Protein AF-A0A453G3P2-F1 (afdb_monomer)

Mean predicted aligned error: 5.88 Å

Organism: Aegilops tauschii subsp. strangulata (NCBI:txid200361)

InterPro domains:
  IPR004147 ABC1 atypical kinase-like domain [PF03109] (2-64)
  IPR051130 Mitochondrial structure and function regulator [PTHR43173] (1-66)

Radius of gyration: 15.96 Å; Cα contacts (8 Å, |Δi|>4): 68; chains: 1; bounding box: 32×27×42 Å

pLDDT: mean 87.79, std 11.01, range [43.28, 97.81]

Secondary structure (DSSP, 8-state):
--HHHHHHHHHHHHHHHHHH-SS-SS--PPB-TT---SS---B-------GGGHHHHHHHTT--TTSHHHHHHHHHT--

Sequence (79 aa):
FDFVREARAMERIREFLRVSNKKPPVMVPRVIPGMISREVLVMEFIQGTPIMNLSNEMSKRGIDPAGKLAAMAKHAGRF

Structure (mmCIF, N/CA/C/O backbone):
data_AF-A0A453G3P2-F1
#
_entry.id   AF-A0A453G3P2-F1
#
loop_
_atom_site.group_PDB
_atom_site.id
_atom_site.type_symbol
_atom_site.label_atom_id
_atom_site.label_alt_id
_atom_site.label_comp_id
_atom_site.label_asym_id
_atom_site.label_entity_id
_atom_site.label_seq_id
_atom_site.pdbx_PDB_ins_code
_atom_site.Cartn_x
_atom_site.Cartn_y
_atom_site.Cartn_z
_atom_site.occupancy
_atom_site.B_iso_or_equiv
_atom_site.auth_seq_id
_atom_site.auth_comp_id
_atom_site.auth_asym_id
_atom_site.auth_atom_id
_atom_site.pdbx_PDB_model_num
ATOM 1 N N . PHE A 1 1 ? -10.397 12.484 8.648 1.00 82.88 1 PHE A N 1
ATOM 2 C CA . PHE A 1 1 ? -9.841 11.271 8.015 1.00 82.88 1 PHE A CA 1
ATOM 3 C C . PHE A 1 1 ? -10.288 10.056 8.831 1.00 82.88 1 PHE A C 1
ATOM 5 O O . PHE A 1 1 ? -10.612 10.245 9.999 1.00 82.88 1 PHE A O 1
ATOM 12 N N . ASP A 1 2 ? -10.410 8.864 8.242 1.00 95.06 2 ASP A N 1
ATOM 13 C CA . ASP A 1 2 ? -10.796 7.640 8.969 1.00 95.06 2 ASP A CA 1
ATOM 14 C C . ASP A 1 2 ? -10.029 6.437 8.410 1.00 95.06 2 ASP A C 1
ATOM 16 O O . ASP A 1 2 ? -10.434 5.825 7.417 1.00 95.06 2 ASP A O 1
ATOM 20 N N . PHE A 1 3 ? -8.914 6.102 9.056 1.00 97.12 3 PHE A N 1
ATOM 21 C CA . PHE A 1 3 ? -8.045 5.014 8.612 1.00 97.12 3 PHE A CA 1
ATOM 22 C C . PHE A 1 3 ? -8.660 3.620 8.770 1.00 97.12 3 PHE A C 1
ATOM 24 O O . PHE A 1 3 ? -8.235 2.693 8.083 1.00 97.12 3 PHE A O 1
ATOM 31 N N . VAL A 1 4 ? -9.718 3.451 9.572 1.00 96.88 4 VAL A N 1
ATOM 32 C CA . VAL A 1 4 ? -10.454 2.177 9.624 1.00 96.88 4 VAL A CA 1
ATOM 33 C C . VAL A 1 4 ? -11.161 1.927 8.294 1.00 96.88 4 VAL A C 1
ATOM 35 O O . VAL A 1 4 ? -11.206 0.794 7.805 1.00 96.88 4 VAL A O 1
ATOM 38 N N . ARG A 1 5 ? -11.706 2.983 7.677 1.00 97.12 5 ARG A N 1
ATOM 39 C CA . ARG A 1 5 ? -12.321 2.886 6.347 1.00 97.12 5 ARG A CA 1
ATOM 40 C C . ARG A 1 5 ? -11.281 2.598 5.271 1.00 97.12 5 ARG A C 1
ATOM 42 O O . ARG A 1 5 ? -11.557 1.773 4.402 1.00 97.12 5 ARG A O 1
ATOM 49 N N . GLU A 1 6 ? -10.103 3.215 5.350 1.00 96.62 6 GLU A N 1
ATOM 50 C CA . GLU A 1 6 ? -9.009 2.932 4.412 1.00 96.62 6 GLU A CA 1
ATOM 51 C C . GLU A 1 6 ? -8.478 1.504 4.545 1.00 96.62 6 GLU A C 1
ATOM 53 O O . GLU A 1 6 ? -8.386 0.802 3.542 1.00 96.62 6 GLU A O 1
ATOM 58 N N . ALA A 1 7 ? -8.249 1.017 5.767 1.00 97.25 7 ALA A N 1
ATOM 59 C CA . ALA A 1 7 ? -7.838 -0.364 6.019 1.00 97.25 7 ALA A CA 1
ATOM 60 C C . ALA A 1 7 ? -8.809 -1.380 5.387 1.00 97.25 7 ALA A C 1
ATOM 62 O O . ALA A 1 7 ? -8.394 -2.341 4.740 1.00 97.25 7 ALA A O 1
ATOM 63 N N . ARG A 1 8 ? -10.124 -1.139 5.504 1.00 96.44 8 ARG A N 1
ATOM 64 C CA . ARG A 1 8 ? -11.147 -1.978 4.856 1.00 96.44 8 ARG A CA 1
ATOM 65 C C . ARG A 1 8 ? -11.089 -1.903 3.331 1.00 96.44 8 ARG A C 1
ATOM 67 O O . ARG A 1 8 ? -11.348 -2.907 2.672 1.00 96.44 8 ARG A O 1
ATOM 74 N N . ALA A 1 9 ? -10.793 -0.735 2.763 1.00 96.50 9 ALA A N 1
ATOM 75 C CA . ALA A 1 9 ? -10.629 -0.586 1.321 1.00 96.50 9 ALA A CA 1
ATOM 76 C C . ALA A 1 9 ? -9.391 -1.348 0.823 1.00 96.50 9 ALA A C 1
ATOM 78 O O . ALA A 1 9 ? -9.490 -2.079 -0.160 1.00 96.50 9 ALA A O 1
ATOM 79 N N . MET A 1 10 ? -8.267 -1.259 1.539 1.00 96.19 10 MET A N 1
ATOM 80 C CA . MET A 1 10 ? -7.039 -1.992 1.216 1.00 96.19 10 MET A CA 1
ATOM 81 C C . MET A 1 10 ? -7.260 -3.506 1.195 1.00 96.19 10 MET A C 1
ATOM 83 O O . MET A 1 10 ? -6.887 -4.157 0.221 1.00 96.19 10 MET A O 1
ATOM 87 N N . GLU A 1 11 ? -7.926 -4.065 2.210 1.00 95.19 11 GLU A N 1
ATOM 88 C CA . GLU A 1 11 ? -8.222 -5.504 2.244 1.00 95.19 11 GLU A CA 1
ATOM 89 C C . GLU A 1 11 ? -9.134 -5.937 1.087 1.00 95.19 11 GLU A C 1
ATOM 91 O O . GLU A 1 11 ? -8.916 -6.990 0.488 1.00 95.19 11 GLU A O 1
ATOM 96 N N . ARG A 1 12 ? -10.106 -5.102 0.689 1.00 95.50 12 ARG A N 1
ATOM 97 C CA . ARG A 1 12 ? -10.944 -5.376 -0.493 1.00 95.50 12 ARG A CA 1
ATOM 98 C C . ARG A 1 12 ? -10.132 -5.400 -1.786 1.00 95.50 12 ARG A C 1
ATOM 100 O O . ARG A 1 12 ? -10.330 -6.300 -2.595 1.00 95.50 12 ARG A O 1
ATOM 107 N N . ILE A 1 13 ? -9.222 -4.442 -1.980 1.00 93.94 13 ILE A N 1
ATOM 108 C CA . ILE A 1 13 ? -8.348 -4.396 -3.165 1.00 93.94 13 ILE A CA 1
ATOM 109 C C . ILE A 1 13 ? -7.432 -5.624 -3.178 1.00 93.94 13 ILE A C 1
ATOM 111 O O . ILE A 1 13 ? -7.306 -6.293 -4.202 1.00 93.94 13 ILE A O 1
ATOM 115 N N . ARG A 1 14 ? -6.826 -5.954 -2.034 1.00 92.44 14 ARG A N 1
ATOM 116 C CA . ARG A 1 14 ? -5.952 -7.120 -1.879 1.00 92.44 14 ARG A CA 1
ATOM 117 C C . ARG A 1 14 ? -6.672 -8.417 -2.242 1.00 92.44 14 ARG A C 1
ATOM 119 O O . ARG A 1 14 ? -6.134 -9.218 -3.005 1.00 92.44 14 ARG A O 1
ATOM 126 N N . GLU A 1 15 ? -7.883 -8.608 -1.726 1.00 92.62 15 GLU A N 1
ATOM 127 C CA . GLU A 1 15 ? -8.693 -9.789 -2.016 1.00 92.62 15 GLU A CA 1
ATOM 128 C C . GLU A 1 15 ? -9.111 -9.845 -3.488 1.00 92.62 15 GLU A C 1
ATOM 130 O O . GLU A 1 15 ? -8.950 -10.879 -4.135 1.00 92.62 15 GLU A O 1
ATOM 135 N N . PHE A 1 16 ? -9.555 -8.720 -4.053 1.00 92.38 16 PHE A N 1
ATOM 136 C CA . PHE A 1 16 ? -9.903 -8.628 -5.469 1.00 92.38 16 PHE A CA 1
ATOM 137 C C . PHE A 1 16 ? -8.733 -9.028 -6.377 1.00 92.38 16 PHE A C 1
ATOM 139 O O . PHE A 1 16 ? -8.911 -9.842 -7.284 1.00 92.38 16 PHE A O 1
ATOM 146 N N . LEU A 1 17 ? -7.529 -8.510 -6.119 1.00 90.25 17 LEU A N 1
ATOM 147 C CA . LEU A 1 17 ? -6.338 -8.825 -6.912 1.00 90.25 17 LEU A CA 1
ATOM 148 C C . LEU A 1 17 ? -5.929 -10.293 -6.774 1.00 90.25 17 LEU A C 1
ATOM 150 O O . LEU A 1 17 ? -5.579 -10.921 -7.772 1.00 90.25 17 LEU A O 1
ATOM 154 N N . ARG A 1 18 ? -6.018 -10.849 -5.559 1.00 86.88 18 ARG A N 1
ATOM 155 C CA . ARG A 1 18 ? -5.722 -12.261 -5.276 1.00 86.88 18 ARG A CA 1
ATOM 156 C C . ARG A 1 18 ? -6.660 -13.206 -6.026 1.00 86.88 18 ARG A C 1
ATOM 158 O O . ARG A 1 18 ? -6.206 -14.224 -6.546 1.00 86.88 18 ARG A O 1
ATOM 165 N N . VAL A 1 19 ? -7.955 -12.892 -6.056 1.00 89.12 19 VAL A N 1
ATOM 166 C CA . VAL A 1 19 ? -8.975 -13.712 -6.728 1.00 89.12 19 VAL A CA 1
ATOM 167 C C . VAL A 1 19 ? -8.895 -13.555 -8.246 1.00 89.12 19 VAL A C 1
ATOM 169 O O . VAL A 1 19 ? -9.008 -14.544 -8.966 1.00 89.12 19 VAL A O 1
ATOM 172 N N . SER A 1 20 ? -8.654 -12.337 -8.736 1.00 86.25 20 SER A N 1
ATOM 173 C CA . SER A 1 20 ? -8.638 -12.036 -10.175 1.00 86.25 20 SER A CA 1
ATOM 174 C C . SER A 1 20 ? -7.384 -12.550 -10.882 1.00 86.25 20 SER A C 1
ATOM 176 O O . SER A 1 20 ? -7.434 -12.874 -12.067 1.00 86.25 20 SER A O 1
ATOM 178 N N . ASN A 1 21 ? -6.247 -12.629 -10.185 1.00 82.06 21 ASN A N 1
ATOM 179 C CA . ASN A 1 21 ? -4.992 -13.091 -10.764 1.00 82.06 21 ASN A CA 1
ATOM 180 C C . ASN A 1 21 ? -4.128 -13.799 -9.708 1.00 82.06 21 ASN A C 1
ATOM 182 O O . ASN A 1 21 ? -3.744 -13.208 -8.704 1.00 82.06 21 ASN A O 1
ATOM 186 N N . LYS A 1 22 ? -3.737 -15.055 -9.971 1.00 78.12 22 LYS A N 1
ATOM 187 C CA . LYS A 1 22 ? -2.848 -15.827 -9.079 1.00 78.12 22 LYS A CA 1
ATOM 188 C C . LYS A 1 22 ? -1.440 -15.223 -8.944 1.00 78.12 22 LYS A C 1
ATOM 190 O O . LYS A 1 22 ? -0.732 -15.556 -7.998 1.00 78.12 22 LYS A O 1
ATOM 195 N N . LYS A 1 23 ? -1.022 -14.365 -9.882 1.00 82.38 23 LYS A N 1
ATOM 196 C CA . LYS A 1 23 ? 0.230 -13.591 -9.862 1.00 82.38 23 LYS A CA 1
ATOM 197 C C . LYS A 1 23 ? -0.073 -12.128 -10.215 1.00 82.38 23 LYS A C 1
ATOM 199 O O . LYS A 1 23 ? 0.173 -11.716 -11.352 1.00 82.38 23 LYS A O 1
ATOM 204 N N . PRO A 1 24 ? -0.662 -11.353 -9.288 1.00 80.81 24 PRO A N 1
ATOM 205 C CA . PRO A 1 24 ? -1.045 -9.978 -9.576 1.00 80.81 24 PRO A CA 1
ATOM 206 C C . PRO A 1 24 ? 0.208 -9.128 -9.863 1.00 80.81 24 PRO A C 1
ATOM 208 O O . PRO A 1 24 ? 1.233 -9.321 -9.208 1.00 80.81 24 PRO A O 1
ATOM 211 N N . PRO A 1 25 ? 0.152 -8.181 -10.820 1.00 81.25 25 PRO A N 1
ATOM 212 C CA . PRO A 1 25 ? 1.306 -7.354 -11.201 1.00 81.25 25 PRO A CA 1
ATOM 213 C C . PRO A 1 25 ? 1.688 -6.309 -10.138 1.00 81.25 25 PRO A C 1
ATOM 215 O O . PRO A 1 25 ? 2.687 -5.610 -10.276 1.00 81.25 25 PRO A O 1
ATOM 218 N N . VAL A 1 26 ? 0.883 -6.192 -9.083 1.00 86.81 26 VAL A N 1
ATOM 219 C CA . VAL A 1 26 ? 0.948 -5.174 -8.036 1.00 86.81 26 VAL A CA 1
ATOM 220 C C . VAL A 1 26 ? 0.653 -5.821 -6.688 1.00 86.81 26 VAL A C 1
ATOM 222 O O . VAL A 1 26 ? -0.215 -6.688 -6.573 1.00 86.81 26 VAL A O 1
ATOM 225 N N . MET A 1 27 ? 1.398 -5.400 -5.667 1.00 89.19 27 MET A N 1
ATOM 226 C CA . MET A 1 27 ? 1.275 -5.882 -4.294 1.00 89.19 27 MET A CA 1
ATOM 227 C C . MET A 1 27 ? 0.512 -4.860 -3.452 1.00 89.19 27 MET A C 1
ATOM 229 O O . MET A 1 27 ? 0.769 -3.662 -3.549 1.00 89.19 27 MET A O 1
ATOM 233 N N . VAL A 1 28 ? -0.394 -5.340 -2.601 1.00 93.75 28 VAL A N 1
ATOM 234 C CA . VAL A 1 28 ? -1.071 -4.524 -1.585 1.00 93.75 28 VAL A CA 1
ATOM 235 C C . VAL A 1 28 ? -0.566 -4.972 -0.213 1.00 93.75 28 VAL A C 1
ATOM 237 O O . VAL A 1 28 ? -0.647 -6.173 0.071 1.00 93.75 28 VAL A O 1
ATOM 240 N N . PRO A 1 29 ? -0.038 -4.062 0.627 1.00 95.69 29 PRO A N 1
ATOM 241 C CA . PRO A 1 29 ? 0.458 -4.423 1.950 1.00 95.69 29 PRO A CA 1
ATOM 242 C C . PRO A 1 29 ? -0.695 -4.881 2.842 1.00 95.69 29 PRO A C 1
ATOM 244 O O . PRO A 1 29 ? -1.796 -4.328 2.781 1.00 95.69 29 PRO A O 1
ATOM 247 N N . ARG A 1 30 ? -0.451 -5.889 3.684 1.00 95.50 30 ARG A N 1
ATOM 248 C CA . ARG A 1 30 ? -1.445 -6.333 4.666 1.00 95.50 30 ARG A CA 1
ATOM 249 C C . ARG A 1 30 ? -1.558 -5.316 5.797 1.00 95.50 30 ARG A C 1
ATOM 251 O O . ARG A 1 30 ? -0.544 -4.828 6.299 1.00 95.50 30 ARG A O 1
ATOM 258 N N . VAL A 1 31 ? -2.778 -5.057 6.251 1.00 96.94 31 VAL A N 1
ATOM 259 C CA . VAL A 1 31 ? -3.020 -4.296 7.482 1.00 96.94 31 VAL A CA 1
ATOM 260 C C . VAL A 1 31 ? -2.637 -5.152 8.697 1.00 96.94 31 VAL A C 1
ATOM 262 O O . VAL A 1 31 ? -2.836 -6.369 8.678 1.00 96.94 31 VAL A O 1
ATOM 265 N N . ILE A 1 32 ? -2.094 -4.544 9.757 1.00 96.31 32 ILE A N 1
ATOM 266 C CA . ILE A 1 32 ? -1.787 -5.247 11.013 1.00 96.31 32 ILE A CA 1
ATOM 267 C C . ILE A 1 32 ? -3.022 -5.219 11.935 1.00 96.31 32 ILE A C 1
ATOM 269 O O . ILE A 1 32 ? -3.405 -4.145 12.413 1.00 96.31 32 ILE A O 1
ATOM 273 N N . PRO A 1 33 ? -3.678 -6.369 12.198 1.00 91.75 33 PRO A N 1
ATOM 274 C CA . PRO A 1 33 ? -4.875 -6.411 13.034 1.00 91.75 33 PRO A CA 1
ATOM 275 C C . PRO A 1 33 ? -4.601 -5.920 14.458 1.00 91.75 33 PRO A C 1
ATOM 277 O O . PRO A 1 33 ? -3.544 -6.183 15.022 1.00 91.75 33 PRO A O 1
ATOM 280 N N . GLY A 1 34 ? -5.561 -5.205 15.047 1.00 95.12 34 GLY A N 1
ATOM 281 C CA . GLY A 1 34 ? -5.432 -4.650 16.401 1.00 95.12 34 GLY A CA 1
ATOM 282 C C . GLY A 1 34 ? -4.541 -3.406 16.507 1.00 95.12 34 GLY A C 1
ATOM 283 O O . GLY A 1 34 ? -4.501 -2.792 17.566 1.00 95.12 34 GLY A O 1
ATOM 284 N N . MET A 1 35 ? -3.883 -2.993 15.419 1.00 96.50 35 MET A N 1
ATOM 285 C CA . MET A 1 35 ? -3.015 -1.809 15.368 1.00 96.50 35 MET A CA 1
ATOM 286 C C . MET A 1 35 ? -3.565 -0.720 14.438 1.00 96.50 35 MET A C 1
ATOM 288 O O . MET A 1 35 ? -2.815 0.062 13.861 1.00 96.50 35 MET A O 1
ATOM 292 N N . ILE A 1 36 ? -4.887 -0.672 14.273 1.00 96.75 36 ILE A N 1
ATOM 293 C CA . ILE A 1 36 ? -5.574 0.353 13.483 1.00 96.75 36 ILE A CA 1
ATOM 294 C C . ILE A 1 36 ? -6.544 1.145 14.351 1.00 96.75 36 ILE A C 1
ATOM 296 O O . ILE A 1 36 ? -7.219 0.593 15.220 1.00 96.75 36 ILE A O 1
ATOM 300 N N . SER A 1 37 ? -6.648 2.439 14.080 1.00 97.31 37 SER A N 1
ATOM 301 C CA . SER A 1 37 ? -7.630 3.336 14.684 1.00 97.31 37 SER A CA 1
ATOM 302 C C . SER A 1 37 ? -8.161 4.303 13.625 1.00 97.31 37 SER A C 1
ATOM 304 O O . SER A 1 37 ? -7.844 4.191 12.442 1.00 97.31 37 SER A O 1
ATOM 306 N N . ARG A 1 38 ? -8.990 5.272 14.023 1.00 97.31 38 ARG A N 1
ATOM 307 C CA . ARG A 1 38 ? -9.425 6.336 13.103 1.00 97.31 38 ARG A CA 1
ATOM 308 C C . ARG A 1 38 ? -8.272 7.255 12.683 1.00 97.31 38 ARG A C 1
ATOM 310 O O . ARG A 1 38 ? -8.360 7.864 11.620 1.00 97.31 38 ARG A O 1
ATOM 317 N N . GLU A 1 39 ? -7.215 7.327 13.490 1.00 97.25 39 GLU A N 1
ATOM 318 C CA . GLU A 1 39 ? -6.097 8.272 13.356 1.00 97.25 39 GLU A CA 1
ATOM 319 C C . GLU A 1 39 ? -4.769 7.596 12.994 1.00 97.25 39 GLU A C 1
ATOM 321 O O . GLU A 1 39 ? -3.842 8.272 12.558 1.00 97.25 39 GLU A O 1
ATOM 326 N N . VAL A 1 40 ? -4.682 6.268 13.116 1.00 96.94 40 VAL A N 1
ATOM 327 C CA . VAL A 1 40 ? -3.461 5.501 12.846 1.00 96.94 40 VAL A CA 1
ATOM 328 C C . VAL A 1 40 ? -3.766 4.295 11.956 1.00 96.94 40 VAL A C 1
ATOM 330 O O . VAL A 1 40 ? -4.681 3.518 12.236 1.00 96.94 40 VAL A O 1
ATOM 333 N N . LEU A 1 41 ? -2.953 4.117 10.912 1.00 97.19 41 LEU A N 1
ATOM 334 C CA . LEU A 1 41 ? -2.910 2.929 10.059 1.00 97.19 41 LEU A CA 1
ATOM 335 C C . LEU A 1 41 ? -1.542 2.258 10.196 1.00 97.19 41 LEU A C 1
ATOM 337 O O . LEU A 1 41 ? -0.518 2.885 9.928 1.00 97.19 41 LEU A O 1
ATOM 341 N N . VAL A 1 42 ? -1.527 0.976 10.558 1.00 97.81 42 VAL A N 1
ATOM 342 C CA . VAL A 1 42 ? -0.313 0.151 10.567 1.00 97.81 42 VAL A CA 1
ATOM 343 C C . VAL A 1 42 ? -0.463 -0.968 9.542 1.00 97.81 42 VAL A C 1
ATOM 345 O O . VAL A 1 42 ? -1.469 -1.680 9.512 1.00 97.81 42 VAL A O 1
ATOM 348 N N . MET A 1 43 ? 0.548 -1.118 8.692 1.00 97.81 43 MET A N 1
ATOM 349 C CA . MET A 1 43 ? 0.577 -2.080 7.593 1.00 97.81 43 MET A CA 1
ATOM 350 C C . MET A 1 43 ? 1.986 -2.634 7.387 1.00 97.81 43 MET A C 1
ATOM 352 O O . MET A 1 43 ? 2.958 -2.117 7.939 1.00 97.81 43 MET A O 1
ATOM 356 N N . GLU A 1 44 ? 2.099 -3.680 6.577 1.00 97.25 44 GLU A N 1
ATOM 357 C CA . GLU A 1 44 ? 3.393 -4.190 6.135 1.00 97.25 44 GLU A CA 1
ATOM 358 C C . GLU A 1 44 ? 4.210 -3.126 5.404 1.00 97.25 44 GLU A C 1
ATOM 360 O O . GLU A 1 44 ? 3.699 -2.368 4.577 1.00 97.25 44 GLU A O 1
ATOM 365 N N . PHE A 1 45 ? 5.512 -3.115 5.673 1.00 95.12 45 PHE A N 1
ATOM 366 C CA . PHE A 1 45 ? 6.450 -2.306 4.916 1.00 95.12 45 PHE A CA 1
ATOM 367 C C . PHE A 1 45 ? 6.775 -2.984 3.582 1.00 95.12 45 PHE A C 1
ATOM 369 O O . PHE A 1 45 ? 7.202 -4.138 3.554 1.00 95.12 45 PHE A O 1
ATOM 376 N N . ILE A 1 46 ? 6.616 -2.253 2.478 1.00 93.19 46 ILE A N 1
ATOM 377 C CA . ILE A 1 46 ? 7.045 -2.698 1.150 1.00 93.19 46 ILE A CA 1
ATOM 378 C C . ILE A 1 46 ? 8.332 -1.966 0.797 1.00 93.19 46 ILE A C 1
ATOM 380 O O . ILE A 1 46 ? 8.344 -0.748 0.617 1.00 93.19 46 ILE A O 1
ATOM 384 N N . GLN A 1 47 ? 9.417 -2.723 0.654 1.00 93.69 47 GLN A N 1
ATOM 385 C CA . GLN A 1 47 ? 10.662 -2.185 0.131 1.00 93.69 47 GLN A CA 1
ATOM 386 C C . GLN A 1 47 ? 10.532 -1.948 -1.377 1.00 93.69 47 GLN A C 1
ATOM 388 O O . GLN A 1 47 ? 10.183 -2.852 -2.134 1.00 93.69 47 GLN A O 1
ATOM 393 N N . GLY A 1 48 ? 10.852 -0.739 -1.826 1.00 90.81 48 GLY A N 1
ATOM 394 C CA . GLY A 1 48 ? 10.827 -0.402 -3.242 1.00 90.81 48 GLY A CA 1
ATOM 395 C C . GLY A 1 48 ? 11.282 1.022 -3.517 1.00 90.81 48 GLY A C 1
ATOM 396 O O . GLY A 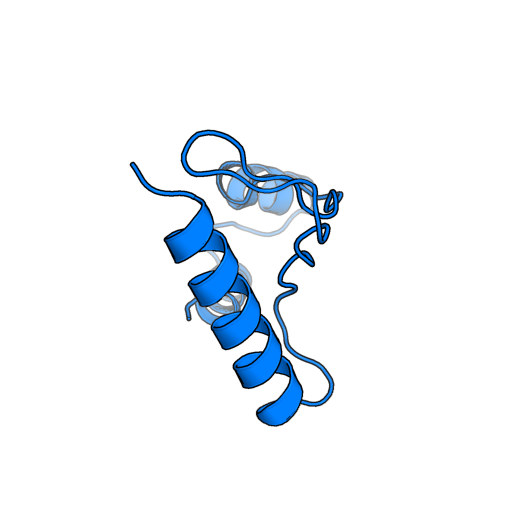1 48 ? 11.584 1.794 -2.607 1.00 90.81 48 GLY A O 1
ATOM 397 N N . THR A 1 49 ? 11.327 1.372 -4.798 1.00 91.12 49 THR A N 1
ATOM 398 C CA . THR A 1 49 ? 11.580 2.742 -5.245 1.00 91.12 49 THR A CA 1
ATOM 399 C C . THR A 1 49 ? 10.241 3.460 -5.418 1.00 91.12 49 THR A C 1
ATOM 401 O O . THR A 1 49 ? 9.374 2.929 -6.116 1.00 91.12 49 THR A O 1
ATOM 404 N N . PRO A 1 50 ? 10.044 4.660 -4.836 1.00 90.75 50 PRO A N 1
ATOM 405 C CA . PRO A 1 50 ? 8.843 5.451 -5.082 1.00 90.75 50 PRO A CA 1
ATOM 406 C C . PRO A 1 50 ? 8.589 5.626 -6.580 1.00 90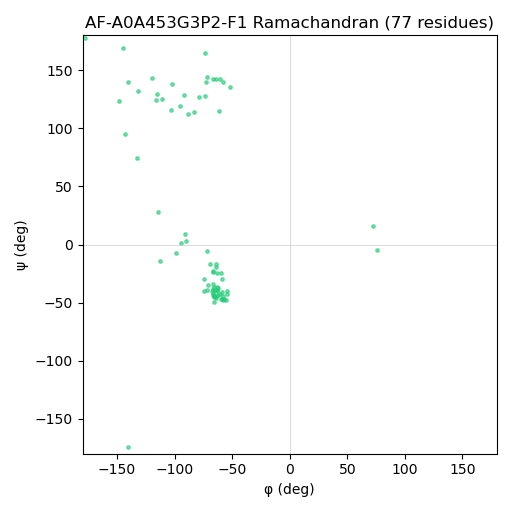.75 50 PRO A C 1
ATOM 408 O O . PRO A 1 50 ? 9.510 5.959 -7.326 1.00 90.75 50 PRO A O 1
ATOM 411 N N . ILE A 1 51 ? 7.339 5.457 -7.018 1.00 87.31 51 ILE A N 1
ATOM 412 C CA . ILE A 1 51 ? 6.978 5.555 -8.443 1.00 87.31 51 ILE A CA 1
ATOM 413 C C . ILE A 1 51 ? 7.313 6.928 -9.045 1.00 87.31 51 ILE A C 1
ATOM 415 O O . ILE A 1 51 ? 7.590 7.036 -10.233 1.00 87.31 51 ILE A O 1
ATOM 419 N N . MET A 1 52 ? 7.380 7.976 -8.220 1.00 87.50 52 MET A N 1
ATOM 420 C CA . MET A 1 52 ? 7.813 9.310 -8.651 1.00 87.50 52 MET A CA 1
ATOM 421 C C . MET A 1 52 ? 9.266 9.337 -9.144 1.00 87.50 52 MET A C 1
ATOM 423 O O . MET A 1 52 ? 9.616 10.159 -9.984 1.00 87.50 52 MET A O 1
ATOM 427 N N . ASN A 1 53 ? 10.094 8.397 -8.686 1.00 90.56 53 ASN A N 1
ATOM 428 C CA . ASN A 1 53 ? 11.476 8.234 -9.129 1.00 90.56 53 ASN A CA 1
ATOM 429 C C . ASN A 1 53 ? 11.602 7.279 -10.323 1.00 90.56 53 ASN A C 1
ATOM 431 O O . ASN A 1 53 ? 12.720 7.011 -10.760 1.00 90.56 53 ASN A O 1
ATOM 435 N N . LEU A 1 54 ? 10.489 6.765 -10.861 1.00 86.94 54 LEU A N 1
ATOM 436 C CA . LEU A 1 54 ? 10.494 5.757 -11.919 1.00 86.94 54 LEU A CA 1
ATOM 437 C C . LEU A 1 54 ? 11.303 6.215 -13.137 1.00 86.94 54 LEU A C 1
ATOM 439 O O . LEU A 1 54 ? 12.179 5.482 -13.575 1.00 86.94 54 LEU A O 1
ATOM 443 N N . SER A 1 55 ? 11.090 7.439 -13.635 1.00 86.88 55 SER A N 1
ATOM 444 C CA . SER A 1 55 ? 11.854 7.969 -14.776 1.00 86.88 55 SER A CA 1
ATOM 445 C C . SER A 1 55 ? 13.361 8.001 -14.505 1.00 86.88 55 SER A C 1
ATOM 447 O O . SER A 1 55 ? 14.147 7.621 -15.366 1.00 86.88 55 SER A O 1
ATOM 449 N N . ASN A 1 56 ? 13.768 8.393 -13.294 1.00 90.88 56 ASN A N 1
ATOM 450 C CA . ASN A 1 56 ? 15.180 8.433 -12.911 1.00 90.88 56 ASN A CA 1
ATOM 451 C C . ASN A 1 56 ? 15.777 7.022 -12.854 1.00 90.88 56 ASN A C 1
ATOM 453 O O . ASN A 1 56 ? 16.880 6.795 -13.348 1.00 90.88 56 ASN A O 1
ATOM 457 N N . GLU A 1 57 ? 15.046 6.062 -12.286 1.00 90.31 57 GLU A N 1
ATOM 458 C CA . GLU A 1 57 ? 15.477 4.663 -12.228 1.00 90.31 57 GLU A CA 1
ATOM 459 C C . GLU A 1 57 ? 15.533 4.002 -13.607 1.00 90.31 57 GLU A C 1
ATOM 461 O O . GLU A 1 57 ? 16.416 3.184 -13.856 1.00 90.31 57 GLU A O 1
ATOM 466 N N . MET A 1 58 ? 14.639 4.373 -14.523 1.00 88.88 58 MET A N 1
ATOM 467 C CA . MET A 1 58 ? 14.666 3.907 -15.910 1.00 88.88 58 MET A CA 1
ATOM 468 C C . MET A 1 58 ? 15.899 4.429 -16.639 1.00 88.88 58 MET A C 1
ATOM 470 O O . MET A 1 58 ? 16.655 3.626 -17.184 1.00 88.88 58 MET A O 1
ATOM 474 N N . SER A 1 59 ? 16.166 5.735 -16.551 1.00 90.69 59 SER A N 1
ATOM 475 C CA . SER A 1 59 ? 17.353 6.343 -17.155 1.00 90.69 59 SER A CA 1
ATOM 476 C C . SER A 1 59 ? 18.649 5.718 -16.634 1.00 90.69 59 SER A C 1
ATOM 478 O O . SER A 1 59 ? 19.520 5.373 -17.428 1.00 90.69 59 SER A O 1
ATOM 480 N N . LYS A 1 60 ? 18.768 5.484 -15.315 1.00 92.19 60 LYS A N 1
ATOM 481 C CA . LYS A 1 60 ? 19.933 4.797 -14.717 1.00 92.19 60 LYS A CA 1
ATOM 482 C C . LYS A 1 60 ? 20.150 3.389 -15.271 1.00 92.19 60 LYS A C 1
ATOM 484 O O . LYS A 1 60 ? 21.279 2.914 -15.311 1.00 92.19 60 LYS A O 1
ATOM 489 N N . ARG A 1 61 ? 19.074 2.718 -15.680 1.00 88.31 61 ARG A N 1
ATOM 490 C CA . ARG A 1 61 ? 19.098 1.371 -16.265 1.00 88.31 61 ARG A CA 1
ATOM 491 C C . ARG A 1 61 ? 19.219 1.391 -17.794 1.00 88.31 61 ARG A C 1
ATOM 493 O O . ARG A 1 61 ? 19.074 0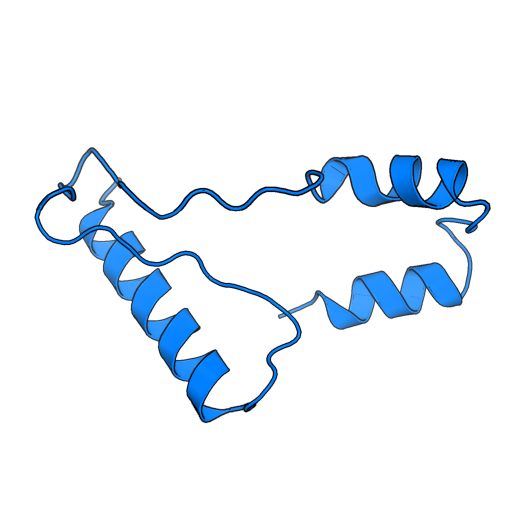.345 -18.415 1.00 88.31 61 ARG A O 1
ATOM 500 N N . GLY A 1 62 ? 19.463 2.558 -18.398 1.00 89.31 62 GLY A N 1
ATOM 501 C CA . GLY A 1 62 ? 19.573 2.725 -19.850 1.00 89.31 62 GLY A CA 1
ATOM 502 C C . GLY A 1 62 ? 18.238 2.617 -20.594 1.00 89.31 62 GLY A C 1
ATOM 503 O O . GLY A 1 62 ? 18.227 2.431 -21.808 1.00 89.31 62 GLY A O 1
ATOM 504 N N . ILE A 1 63 ? 17.110 2.709 -19.885 1.00 86.69 63 ILE A N 1
ATOM 505 C CA . ILE A 1 63 ? 15.769 2.679 -20.470 1.00 86.69 63 ILE A CA 1
ATOM 506 C C . ILE A 1 63 ? 15.311 4.119 -20.681 1.00 86.69 63 ILE A C 1
ATOM 508 O O . ILE A 1 63 ? 15.154 4.860 -19.714 1.00 86.69 63 ILE A O 1
ATOM 512 N N . ASP A 1 64 ? 15.039 4.490 -21.933 1.00 88.94 64 ASP A N 1
ATOM 513 C CA . ASP A 1 64 ? 14.447 5.787 -22.270 1.00 88.94 64 ASP A CA 1
ATOM 514 C C . ASP A 1 64 ? 13.049 5.928 -21.625 1.00 88.94 64 ASP A C 1
ATOM 516 O O . ASP A 1 64 ? 12.134 5.190 -22.011 1.00 88.94 64 ASP A O 1
ATOM 520 N N . PRO A 1 65 ? 12.838 6.869 -20.680 1.00 81.75 65 PRO A N 1
ATOM 521 C CA . PRO A 1 65 ? 11.552 7.072 -20.003 1.00 81.75 65 PRO A CA 1
ATOM 522 C C . PRO A 1 65 ? 10.403 7.525 -20.923 1.00 81.75 65 PRO A C 1
ATOM 524 O O . PRO A 1 65 ? 9.232 7.456 -20.517 1.00 81.75 65 PRO A O 1
ATOM 527 N N . ALA A 1 66 ? 10.724 8.009 -22.127 1.00 84.25 66 ALA A N 1
ATOM 528 C CA . ALA A 1 66 ? 9.776 8.373 -23.182 1.00 84.25 66 ALA A CA 1
ATOM 529 C C . ALA A 1 66 ? 9.610 7.270 -24.248 1.00 84.25 66 ALA A C 1
ATOM 531 O O . ALA A 1 66 ? 8.721 7.357 -25.096 1.00 84.25 66 ALA A O 1
ATOM 532 N N . GLY A 1 67 ? 10.421 6.212 -24.189 1.00 83.00 67 GLY A N 1
ATOM 533 C CA . GLY A 1 67 ? 10.415 5.123 -25.158 1.00 83.00 67 GLY A CA 1
ATOM 534 C C . GLY A 1 67 ? 9.215 4.180 -25.020 1.00 83.00 67 GLY A C 1
ATOM 535 O O . GLY A 1 67 ? 8.536 4.119 -23.992 1.00 83.00 67 GLY A O 1
ATOM 536 N N . LYS A 1 68 ? 8.969 3.359 -26.052 1.00 81.94 68 LYS A N 1
ATOM 537 C CA . LYS A 1 68 ? 7.856 2.384 -26.075 1.00 81.94 68 LYS A CA 1
ATOM 538 C C . LYS A 1 68 ? 7.863 1.437 -24.868 1.00 81.94 68 LYS A C 1
ATOM 540 O O . LYS A 1 68 ? 6.809 1.171 -24.296 1.00 81.94 68 LYS A O 1
ATOM 545 N N . LEU A 1 69 ? 9.045 0.977 -24.449 1.00 74.44 69 LEU A N 1
ATOM 546 C CA . LEU A 1 69 ? 9.202 0.105 -23.280 1.00 74.44 69 LEU A CA 1
ATOM 547 C C . LEU A 1 69 ? 8.745 0.804 -21.989 1.00 74.44 69 LEU A C 1
ATOM 549 O O . LEU A 1 69 ? 8.096 0.195 -21.139 1.00 74.44 69 LEU A O 1
ATOM 553 N N . ALA A 1 70 ? 9.021 2.104 -21.873 1.00 76.50 70 ALA A N 1
ATOM 554 C CA . ALA A 1 70 ? 8.603 2.896 -20.732 1.00 76.50 70 ALA A CA 1
ATOM 555 C C . ALA A 1 70 ? 7.100 3.163 -20.699 1.00 76.50 70 ALA A C 1
ATOM 557 O O . ALA A 1 70 ? 6.481 3.104 -19.634 1.00 76.50 70 ALA A O 1
ATOM 558 N N . ALA A 1 71 ? 6.504 3.409 -21.865 1.00 78.06 71 ALA A N 1
ATOM 559 C CA . ALA A 1 71 ? 5.060 3.537 -21.998 1.00 78.06 71 ALA A CA 1
ATOM 560 C C . ALA A 1 71 ? 4.353 2.251 -21.541 1.00 78.06 71 ALA A C 1
ATOM 562 O O . ALA A 1 71 ? 3.436 2.313 -20.725 1.00 78.06 71 AL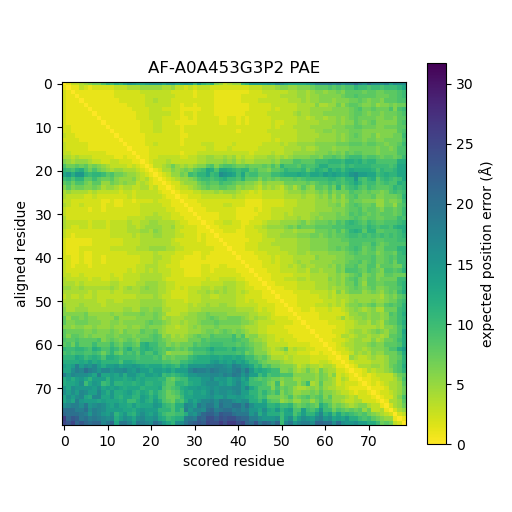A A O 1
ATOM 563 N N . MET A 1 72 ? 4.824 1.078 -21.979 1.00 72.88 72 MET A N 1
ATOM 564 C CA . MET A 1 72 ? 4.241 -0.211 -21.583 1.00 72.88 72 MET A CA 1
ATOM 565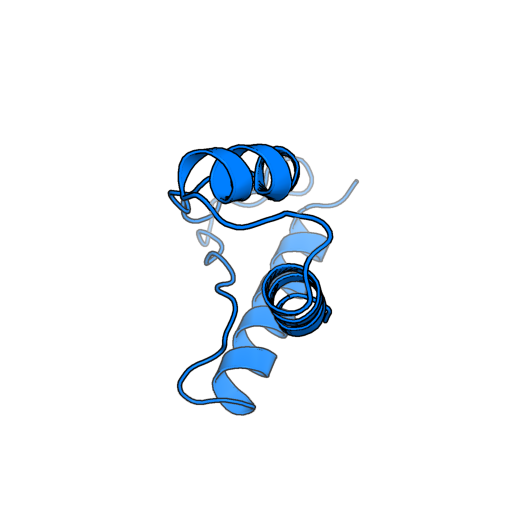 C C . MET A 1 72 ? 4.310 -0.451 -20.069 1.00 72.88 72 MET A C 1
ATOM 567 O O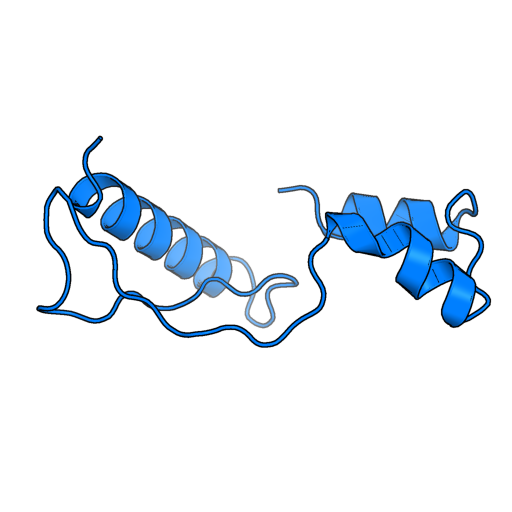 . MET A 1 72 ? 3.315 -0.864 -19.477 1.00 72.88 72 MET A O 1
ATOM 571 N N . ALA A 1 73 ? 5.436 -0.132 -19.424 1.00 71.62 73 ALA A N 1
ATOM 572 C CA . ALA A 1 73 ? 5.572 -0.249 -17.971 1.00 71.62 73 ALA A CA 1
ATOM 573 C C . ALA A 1 73 ? 4.605 0.681 -17.212 1.00 71.62 73 ALA A C 1
ATOM 575 O O . ALA A 1 73 ? 3.989 0.264 -16.233 1.00 71.62 73 ALA A O 1
ATOM 576 N N . LYS A 1 74 ? 4.410 1.919 -17.692 1.00 70.25 74 LYS A N 1
ATOM 577 C CA . LYS A 1 74 ? 3.420 2.856 -17.126 1.00 70.25 74 LYS A CA 1
ATOM 578 C C . LYS A 1 74 ? 1.988 2.336 -17.276 1.00 70.25 74 LYS A C 1
ATOM 580 O O . LYS A 1 74 ? 1.189 2.491 -16.358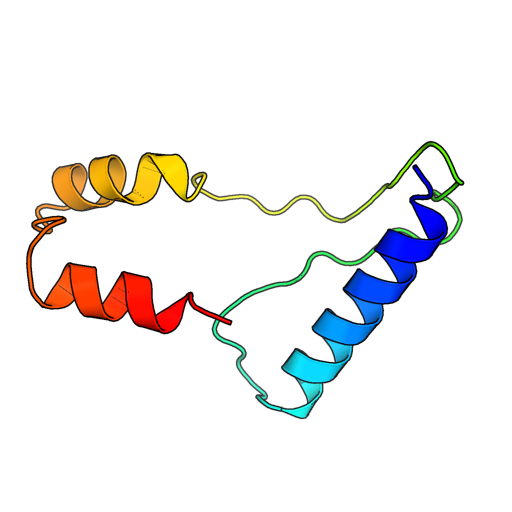 1.00 70.25 74 LYS A O 1
ATOM 585 N N . HIS A 1 75 ? 1.665 1.712 -18.408 1.00 64.94 75 HIS A N 1
ATOM 586 C CA . HIS A 1 75 ? 0.339 1.141 -18.649 1.00 64.94 75 HIS A CA 1
ATOM 587 C C . HIS A 1 75 ? 0.065 -0.110 -17.809 1.00 64.94 75 HIS A C 1
ATOM 589 O O . HIS A 1 75 ? -1.057 -0.275 -17.343 1.00 64.94 75 HIS A O 1
ATOM 595 N N . ALA A 1 76 ? 1.072 -0.948 -17.553 1.00 61.19 76 ALA A N 1
ATOM 596 C CA . ALA A 1 76 ? 0.924 -2.144 -16.720 1.00 61.19 76 ALA A CA 1
ATOM 597 C C . ALA A 1 76 ? 0.639 -1.837 -15.234 1.00 61.19 76 ALA A C 1
ATOM 599 O O . ALA A 1 76 ? 0.099 -2.685 -14.531 1.00 61.19 76 ALA A O 1
ATOM 600 N N . GLY A 1 77 ? 0.997 -0.637 -14.757 1.00 57.03 77 GLY A N 1
ATOM 601 C CA . GLY A 1 77 ? 0.724 -0.166 -13.394 1.00 57.03 77 GLY A CA 1
ATOM 602 C C . GLY A 1 77 ? -0.551 0.675 -13.239 1.00 57.03 77 GLY A C 1
ATOM 603 O O . GLY A 1 77 ? -0.815 1.165 -12.142 1.00 57.03 77 GLY A O 1
ATOM 604 N N . ARG A 1 78 ? -1.324 0.893 -14.313 1.00 49.91 78 ARG A N 1
ATOM 605 C CA . ARG A 1 78 ? -2.612 1.599 -14.254 1.00 49.91 78 ARG A CA 1
ATOM 606 C C . ARG A 1 78 ? -3.698 0.605 -13.831 1.00 49.91 78 ARG A C 1
ATOM 608 O O . ARG A 1 78 ? -3.968 -0.343 -14.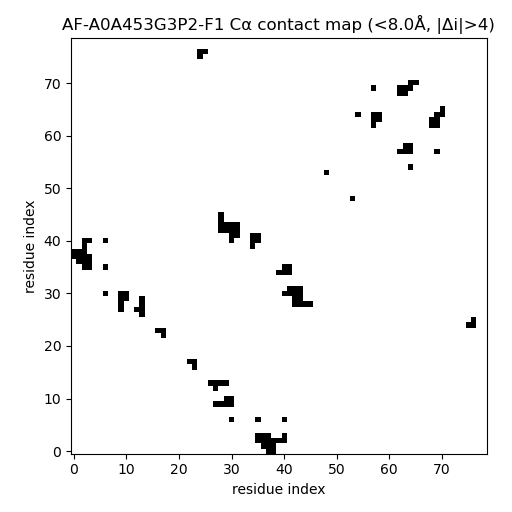561 1.00 49.91 78 ARG A O 1
ATOM 615 N N . PHE A 1 79 ? -4.256 0.823 -12.642 1.00 43.28 79 PHE A N 1
ATOM 616 C CA . PHE A 1 79 ? -5.477 0.169 -12.166 1.00 43.28 79 PHE A CA 1
ATOM 617 C C . PHE A 1 79 ? -6.703 0.701 -12.909 1.00 43.28 79 PHE A C 1
ATOM 619 O O . PHE A 1 79 ? -6.692 1.910 -13.249 1.00 43.28 79 PHE A O 1
#

Nearest PDB structures (foldseek):
  8btr-assembly1_SI  TM=2.341E-01  e=7.416E+00  Giardia lamblia ATCC 50803

Solvent-accessible surface area (backbone atoms only — not comparable to full-atom values): 4929 Å² total; per-residue (Å²): 130,50,34,55,61,49,53,54,50,49,53,50,51,42,49,51,42,54,74,76,30,95,75,52,98,68,88,66,68,54,70,43,85,95,51,62,36,55,88,40,77,40,58,55,86,79,90,77,78,62,72,90,49,43,55,60,56,31,46,76,69,74,38,56,62,85,35,73,72,37,51,52,56,58,56,71,70,60,129

Foldseek 3Di:
DFVVVV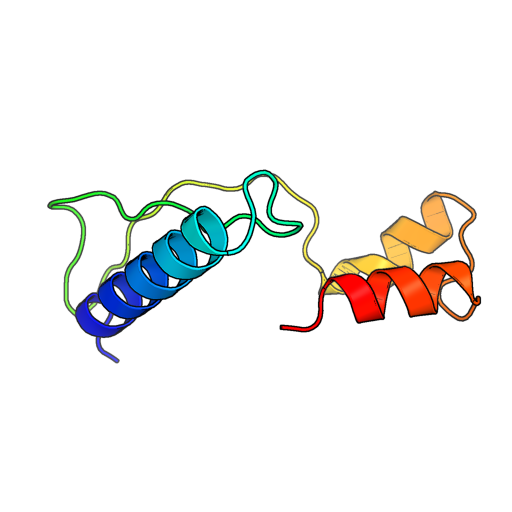LVVLVVVQVCQVVVDVDRPDDGWHWDPPQGGGVDTHTDDDDDDPVVCVCVVCVVVVHHCPDPVNVVVVVSPDD